Protein AF-A0A2E2XIW6-F1 (afdb_monomer_lite)

Foldseek 3Di:
DDPVVVVVVVVVVPPPPPPPPPPVLVVLVVVVVVVCVVVVHPKDFLVVCCVDPSVVSCPDPSNVVVCVVVPVRMD

pLDDT: mean 82.43, std 8.8, range [59.91, 91.5]

Structure (mmCIF, N/CA/C/O backbone):
data_AF-A0A2E2XIW6-F1
#
_entry.id   AF-A0A2E2XIW6-F1
#
loop_
_atom_site.group_PDB
_atom_site.id
_atom_site.type_symbol
_atom_site.label_atom_id
_atom_site.label_alt_id
_atom_site.label_comp_id
_atom_site.label_asym_id
_atom_site.label_entity_id
_atom_site.label_seq_id
_atom_site.pdbx_PDB_ins_code
_atom_site.Cartn_x
_atom_site.Cartn_y
_atom_site.Cartn_z
_atom_site.occupancy
_atom_site.B_iso_or_equiv
_atom_site.auth_seq_id
_atom_site.auth_comp_id
_atom_site.auth_asym_id
_atom_site.auth_atom_id
_atom_site.pdbx_PDB_model_num
ATOM 1 N N . MET A 1 1 ? -10.203 9.804 28.148 1.00 59.91 1 MET A N 1
ATOM 2 C CA . MET A 1 1 ? -11.668 9.992 28.025 1.00 59.91 1 MET A CA 1
ATOM 3 C C . MET A 1 1 ? -12.357 9.419 29.246 1.00 59.91 1 MET A C 1
ATOM 5 O O . MET A 1 1 ? -11.937 8.365 29.716 1.00 59.91 1 MET A O 1
ATOM 9 N N . LYS A 1 2 ? -13.391 10.093 29.759 1.00 80.88 2 LYS A N 1
ATOM 10 C CA . LYS A 1 2 ? -14.216 9.556 30.850 1.00 80.88 2 LYS A CA 1
ATOM 11 C C . LYS A 1 2 ? -15.151 8.474 30.296 1.00 80.88 2 LYS A C 1
ATOM 13 O O . LYS A 1 2 ? -15.584 8.549 29.149 1.00 80.88 2 LYS A O 1
ATOM 18 N N . ARG A 1 3 ? -15.452 7.459 31.107 1.00 75.50 3 ARG A N 1
ATOM 19 C CA . ARG A 1 3 ? -16.211 6.261 30.695 1.00 75.50 3 ARG A CA 1
ATOM 20 C C . ARG A 1 3 ? -17.639 6.582 30.228 1.00 75.50 3 ARG A C 1
ATOM 22 O O . ARG A 1 3 ? -18.188 5.853 29.411 1.00 75.50 3 ARG A O 1
ATOM 29 N N . GLU A 1 4 ? -18.208 7.676 30.723 1.00 82.62 4 GLU A N 1
ATOM 30 C CA . GLU A 1 4 ? -19.542 8.180 30.370 1.00 82.62 4 GLU A CA 1
ATOM 31 C C . GLU A 1 4 ? -19.595 8.733 28.942 1.00 82.62 4 GLU A C 1
ATOM 33 O O . GLU A 1 4 ? -20.469 8.353 28.174 1.00 82.62 4 GLU A O 1
ATOM 38 N N . GLN A 1 5 ? -18.586 9.510 28.538 1.00 81.44 5 GLN A N 1
ATOM 39 C CA . GLN A 1 5 ? -18.494 10.075 27.185 1.00 81.44 5 GLN A CA 1
ATOM 40 C C . GLN A 1 5 ? -18.406 8.980 26.113 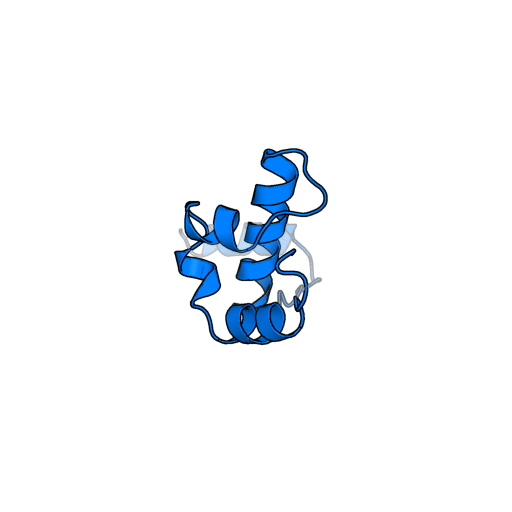1.00 81.44 5 GLN A C 1
ATOM 42 O O . GLN A 1 5 ? -18.963 9.105 25.030 1.00 81.44 5 GLN A O 1
ATOM 47 N N . VAL A 1 6 ? -17.728 7.869 26.424 1.00 78.94 6 VAL A N 1
ATOM 48 C CA . VAL A 1 6 ? -17.652 6.707 25.524 1.00 78.94 6 VAL A CA 1
ATOM 49 C C . VAL A 1 6 ? -19.034 6.075 25.321 1.00 78.94 6 VAL A C 1
ATOM 51 O O . VAL A 1 6 ? -19.339 5.635 24.218 1.00 78.94 6 VAL A O 1
ATOM 54 N N . LYS A 1 7 ? -19.878 6.034 26.361 1.00 79.56 7 LYS A N 1
ATOM 55 C CA . LYS A 1 7 ? -21.227 5.458 26.270 1.00 79.56 7 LYS A CA 1
ATOM 56 C C . LYS A 1 7 ? -22.163 6.312 25.422 1.00 79.56 7 LYS A C 1
ATOM 58 O O . LYS A 1 7 ? -22.903 5.741 24.632 1.00 79.56 7 LYS A O 1
ATOM 63 N N . GLU A 1 8 ? -22.107 7.635 25.555 1.00 80.44 8 GLU A N 1
ATOM 64 C CA . GLU A 1 8 ? -22.889 8.542 24.701 1.00 80.44 8 GLU A CA 1
ATOM 65 C C . GLU A 1 8 ? -22.506 8.387 23.230 1.00 80.44 8 GLU A C 1
ATOM 67 O O . GLU A 1 8 ? -23.377 8.193 22.389 1.00 80.44 8 GLU A O 1
ATOM 72 N N . ILE A 1 9 ? -21.204 8.366 22.925 1.00 78.00 9 ILE A N 1
ATOM 73 C CA . ILE A 1 9 ? -20.717 8.170 21.552 1.00 78.00 9 ILE A CA 1
ATOM 74 C C . ILE A 1 9 ? -21.207 6.833 20.985 1.00 78.00 9 ILE A C 1
ATOM 76 O O . ILE A 1 9 ? -21.676 6.783 19.851 1.00 78.00 9 ILE A O 1
ATOM 80 N N . LEU A 1 10 ? -21.128 5.750 21.766 1.00 75.56 10 LEU A N 1
ATOM 81 C CA . LEU A 1 10 ? -21.623 4.439 21.341 1.00 75.56 10 LEU A CA 1
ATOM 82 C C . LEU A 1 10 ? -23.146 4.429 21.138 1.00 75.56 10 LEU A C 1
ATOM 84 O O . LEU A 1 10 ? -23.608 3.828 20.176 1.00 75.56 10 LEU A O 1
ATOM 88 N N . ALA A 1 11 ? -23.914 5.119 21.986 1.00 80.94 11 ALA A N 1
ATOM 89 C CA . ALA A 1 11 ? -25.365 5.243 21.835 1.00 80.94 11 ALA A CA 1
ATOM 90 C C . ALA A 1 11 ? -25.759 6.018 20.565 1.00 80.94 11 ALA A C 1
ATOM 92 O O . ALA A 1 11 ? -26.740 5.665 19.914 1.00 80.94 11 ALA A O 1
ATOM 93 N N . CYS A 1 12 ? -24.974 7.024 20.166 1.00 78.56 12 CYS A N 1
ATOM 94 C CA . CYS A 1 12 ? -25.190 7.764 18.919 1.00 78.56 12 CYS A CA 1
ATOM 95 C C . CYS A 1 12 ? -24.881 6.946 17.654 1.00 78.56 12 CYS A C 1
ATOM 97 O O . CYS A 1 12 ? -25.383 7.280 16.584 1.00 78.56 12 CYS A O 1
ATOM 99 N N . LEU A 1 13 ? -24.055 5.899 17.755 1.00 74.88 13 LEU A N 1
ATOM 100 C CA . LEU A 1 13 ? -23.661 5.048 16.625 1.00 74.88 13 LEU A CA 1
ATOM 101 C C . LEU A 1 13 ? -24.644 3.884 16.361 1.00 74.88 13 LEU A C 1
ATOM 103 O O . LEU A 1 13 ? -24.509 3.213 15.339 1.00 74.88 13 LEU A O 1
ATOM 107 N N . GLY A 1 14 ? -25.639 3.669 17.234 1.00 70.50 14 GLY A N 1
ATOM 108 C CA . GLY A 1 14 ? -26.650 2.607 17.114 1.00 70.50 14 GLY A CA 1
ATOM 109 C C . GLY A 1 14 ? -26.138 1.182 17.404 1.00 70.50 14 GLY A C 1
ATOM 110 O O . GLY A 1 14 ? -24.980 0.980 17.763 1.00 70.50 14 GLY A O 1
ATOM 111 N N . ASP A 1 15 ? -27.009 0.175 17.232 1.00 61.09 15 ASP A N 1
ATOM 112 C CA . ASP A 1 15 ? -26.704 -1.264 17.423 1.00 61.09 15 ASP A CA 1
ATOM 113 C C . ASP A 1 15 ? -25.907 -1.896 16.264 1.00 61.09 15 ASP A C 1
ATOM 115 O O . ASP A 1 15 ? -25.555 -3.081 16.297 1.00 61.09 15 ASP A O 1
ATOM 119 N N . GLU A 1 16 ? -25.565 -1.122 15.232 1.00 62.19 16 GLU A N 1
ATOM 120 C CA . GLU A 1 16 ? -24.691 -1.579 14.156 1.00 62.19 16 GLU A CA 1
ATOM 121 C C . GLU A 1 16 ? -23.246 -1.626 14.649 1.00 62.19 16 GLU A C 1
ATOM 123 O O . GLU A 1 16 ? -22.406 -0.774 14.349 1.00 62.19 16 GLU A O 1
ATOM 128 N N . ARG A 1 17 ? -22.926 -2.670 15.410 1.00 61.06 17 ARG A N 1
ATOM 129 C CA . ARG A 1 17 ? -21.556 -3.002 15.785 1.00 61.06 17 ARG A CA 1
ATOM 130 C C . ARG A 1 17 ? -20.790 -3.393 14.516 1.00 61.06 17 ARG A C 1
ATOM 132 O O . 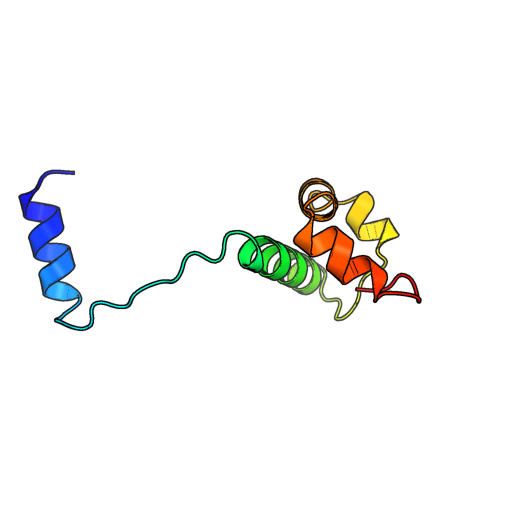ARG A 1 17 ? -20.627 -4.572 14.205 1.00 61.06 17 ARG A O 1
ATOM 139 N N . ARG A 1 18 ? -20.325 -2.403 13.750 1.00 65.38 18 ARG A N 1
ATOM 140 C CA . ARG A 1 18 ? -19.485 -2.630 12.573 1.00 65.38 18 ARG A CA 1
ATOM 141 C C . ARG A 1 18 ? -18.144 -3.155 13.044 1.00 65.38 18 ARG A C 1
ATOM 143 O O . ARG A 1 18 ? -17.320 -2.436 13.607 1.00 65.38 18 ARG A O 1
ATOM 150 N N . VAL A 1 19 ? -17.932 -4.444 12.815 1.00 66.56 19 VAL A N 1
ATOM 151 C CA . VAL A 1 19 ? -16.626 -5.067 12.988 1.00 66.56 19 VAL A CA 1
ATOM 152 C C . VAL A 1 19 ? -15.728 -4.549 11.872 1.00 66.56 19 VAL A C 1
ATOM 154 O O . VAL A 1 19 ? -15.709 -5.082 10.763 1.00 66.56 19 VAL A O 1
ATOM 157 N N . PHE A 1 20 ? -14.965 -3.500 12.167 1.00 63.38 20 PHE A N 1
ATOM 158 C CA . PHE A 1 20 ? -13.864 -3.084 11.313 1.00 63.38 20 PHE A CA 1
ATOM 159 C C . PHE A 1 20 ? -12.757 -4.126 11.444 1.00 63.38 20 PHE A C 1
ATOM 161 O O . PHE A 1 20 ? -11.980 -4.128 12.401 1.00 63.38 20 PHE A O 1
ATOM 168 N N . ARG A 1 21 ? -12.711 -5.067 10.498 1.00 62.84 21 ARG A N 1
ATOM 169 C CA . ARG A 1 21 ? -11.595 -6.006 10.403 1.00 62.84 21 ARG A CA 1
ATOM 170 C C . ARG A 1 21 ? -10.342 -5.196 10.094 1.00 62.84 21 ARG A C 1
ATOM 172 O O . ARG A 1 21 ? -10.197 -4.647 9.005 1.00 62.84 21 ARG A O 1
ATOM 179 N N . TYR A 1 22 ? -9.459 -5.087 11.080 1.00 66.75 22 TYR A N 1
ATOM 180 C CA . TYR A 1 22 ? -8.184 -4.413 10.909 1.00 66.75 22 TYR A CA 1
ATOM 181 C C . TYR A 1 22 ? -7.273 -5.283 10.043 1.00 66.75 22 TYR A C 1
ATOM 183 O O . TYR A 1 22 ? -6.616 -6.208 10.518 1.00 66.75 22 TYR A O 1
ATOM 191 N N . PHE A 1 23 ? -7.248 -4.988 8.749 1.00 70.06 23 PHE A N 1
ATOM 192 C CA . PHE A 1 23 ? -6.313 -5.594 7.815 1.00 70.06 23 PHE A CA 1
ATOM 193 C C . PHE A 1 23 ? -5.047 -4.745 7.793 1.00 70.06 23 PHE A C 1
ATOM 195 O O . PHE A 1 23 ? -4.899 -3.855 6.958 1.00 70.06 23 PHE A O 1
ATOM 202 N N . ARG A 1 24 ? -4.131 -5.022 8.731 1.00 66.69 24 ARG A N 1
ATOM 203 C CA . ARG A 1 24 ? -2.830 -4.334 8.856 1.00 66.69 24 ARG A CA 1
ATOM 204 C C . ARG A 1 24 ? -2.110 -4.178 7.509 1.00 66.69 24 ARG A C 1
ATOM 206 O O . ARG A 1 24 ? -1.449 -3.174 7.266 1.00 66.69 24 ARG A O 1
ATOM 213 N N . ASP A 1 25 ? -2.267 -5.182 6.659 1.00 78.31 25 ASP A N 1
ATOM 214 C CA . ASP A 1 25 ? -1.605 -5.303 5.369 1.00 78.31 25 ASP A CA 1
ATOM 215 C C . ASP A 1 25 ? -2.319 -4.541 4.247 1.00 78.31 25 ASP A C 1
ATOM 217 O O . ASP A 1 25 ? -1.654 -3.984 3.377 1.00 78.31 25 ASP A O 1
ATOM 221 N N . ARG A 1 26 ? -3.654 -4.431 4.309 1.00 82.75 26 ARG A N 1
ATOM 222 C CA . ARG A 1 26 ? -4.458 -3.677 3.334 1.00 82.75 26 ARG A CA 1
ATOM 223 C C . ARG A 1 26 ? -4.103 -2.197 3.340 1.00 82.75 26 ARG A C 1
ATOM 225 O O . ARG A 1 26 ? -3.908 -1.613 2.286 1.00 82.75 26 ARG A O 1
ATOM 232 N N . TYR A 1 27 ? -3.894 -1.643 4.531 1.00 85.94 27 TYR A N 1
ATOM 233 C CA . TYR A 1 27 ? -3.550 -0.2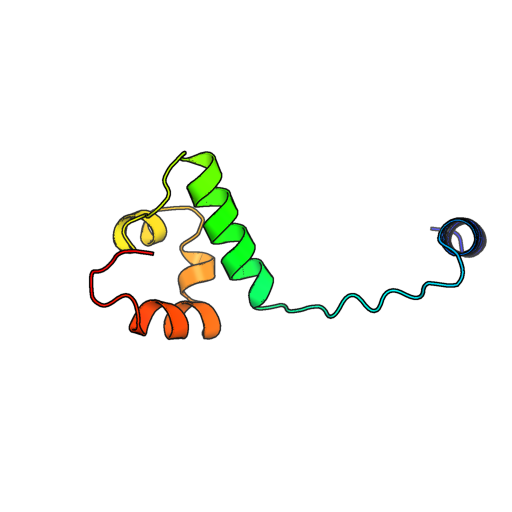34 4.691 1.00 85.94 27 TYR A CA 1
ATOM 234 C C . TYR A 1 27 ? -2.250 0.156 3.968 1.00 85.94 27 TYR A C 1
ATOM 236 O O . TYR A 1 27 ? -2.060 1.311 3.610 1.00 85.94 27 TYR A O 1
ATOM 244 N N . CYS A 1 28 ? -1.330 -0.792 3.739 1.00 87.69 28 CYS A N 1
ATOM 245 C CA . CYS A 1 28 ? -0.129 -0.506 2.952 1.00 87.69 28 CYS A CA 1
ATOM 246 C C . CYS A 1 28 ? -0.444 -0.303 1.465 1.00 87.69 28 CYS A C 1
ATOM 248 O O . CYS A 1 28 ? 0.241 0.491 0.831 1.00 87.69 28 CYS A O 1
ATOM 250 N N . PHE A 1 29 ? -1.449 -0.997 0.929 1.00 88.56 29 PHE A N 1
ATOM 251 C CA . PHE A 1 29 ? -1.916 -0.804 -0.443 1.00 88.56 29 PHE A CA 1
ATOM 252 C C . PHE A 1 29 ? -2.732 0.482 -0.566 1.00 88.56 29 PHE A C 1
ATOM 254 O O . PHE A 1 29 ? -2.437 1.273 -1.451 1.00 88.56 29 PHE A O 1
ATOM 261 N N . ASP A 1 30 ? -3.630 0.753 0.387 1.00 89.25 30 ASP A N 1
ATOM 262 C CA . ASP A 1 30 ? -4.412 2.000 0.408 1.00 89.25 30 ASP A CA 1
ATOM 263 C C . ASP A 1 30 ? -3.489 3.244 0.442 1.00 89.25 30 ASP A C 1
ATOM 265 O O . ASP A 1 30 ? -3.759 4.260 -0.189 1.00 89.25 30 ASP A O 1
ATOM 269 N N . LEU A 1 31 ? -2.355 3.169 1.155 1.00 88.50 31 LEU A N 1
ATOM 270 C CA . LEU A 1 31 ? -1.351 4.242 1.173 1.00 88.50 31 LEU A CA 1
ATOM 271 C C . LEU A 1 31 ? -0.585 4.395 -0.149 1.00 88.50 31 LEU A C 1
ATOM 273 O O . LEU A 1 31 ? -0.175 5.507 -0.475 1.00 88.50 31 LEU A O 1
ATOM 277 N N . LEU A 1 32 ? -0.342 3.296 -0.870 1.00 88.75 32 LEU A N 1
ATOM 278 C CA . LEU A 1 32 ? 0.299 3.342 -2.186 1.00 88.75 32 LEU A CA 1
ATOM 279 C C . LEU A 1 32 ? -0.644 3.969 -3.214 1.00 88.75 32 LEU A C 1
ATOM 281 O O . LEU A 1 32 ? -0.225 4.872 -3.929 1.00 88.75 32 LEU A O 1
ATOM 285 N N . GLU A 1 33 ? -1.908 3.542 -3.216 1.00 89.94 33 GLU A N 1
ATOM 286 C CA . GLU A 1 33 ? -2.982 4.102 -4.043 1.00 89.94 33 GLU A CA 1
ATOM 287 C C . GLU A 1 33 ? -3.148 5.603 -3.776 1.00 89.94 33 GLU A C 1
ATOM 289 O O . GLU A 1 33 ? -3.058 6.410 -4.694 1.00 89.94 33 GLU A O 1
ATOM 294 N N . PHE A 1 34 ? -3.223 6.005 -2.504 1.00 90.00 34 PHE A N 1
ATOM 295 C CA . PHE A 1 34 ? -3.295 7.417 -2.131 1.00 90.00 34 PHE A CA 1
ATOM 296 C C . PHE A 1 34 ? -2.102 8.248 -2.638 1.00 90.00 34 PHE A C 1
ATOM 298 O O . PHE A 1 34 ? -2.270 9.402 -3.034 1.00 90.00 34 PHE A O 1
ATOM 305 N N . GLU A 1 35 ? -0.881 7.706 -2.608 1.00 88.94 35 GLU A N 1
ATOM 306 C CA . GLU A 1 35 ? 0.292 8.423 -3.125 1.00 88.94 35 GLU A CA 1
ATOM 307 C C . GLU A 1 35 ? 0.253 8.549 -4.656 1.00 88.94 35 GLU A C 1
ATOM 309 O O . GLU A 1 35 ? 0.644 9.593 -5.179 1.00 88.94 35 GLU A O 1
ATOM 314 N N . MET A 1 36 ? -0.238 7.526 -5.361 1.00 89.56 36 MET A N 1
ATOM 315 C CA . MET A 1 36 ? -0.445 7.548 -6.813 1.00 89.56 36 MET A CA 1
ATOM 316 C C . MET A 1 36 ? -1.508 8.581 -7.207 1.00 89.56 36 MET A C 1
ATOM 318 O O . MET A 1 36 ? -1.241 9.445 -8.046 1.00 89.56 36 MET A O 1
ATOM 322 N N . ASP A 1 37 ? -2.640 8.597 -6.501 1.00 91.50 37 ASP A N 1
ATOM 323 C CA . ASP A 1 37 ? -3.694 9.603 -6.661 1.00 91.50 37 ASP A CA 1
ATOM 324 C C . ASP A 1 37 ? -3.160 11.018 -6.426 1.00 91.50 37 ASP A C 1
ATOM 326 O O . ASP A 1 37 ? -3.428 11.938 -7.201 1.00 91.50 37 ASP A O 1
ATOM 330 N N . ARG A 1 38 ? -2.344 11.206 -5.379 1.00 88.50 38 ARG A N 1
ATOM 331 C CA . ARG A 1 38 ? -1.727 12.503 -5.067 1.00 88.50 38 ARG A CA 1
ATOM 332 C C . ARG A 1 38 ? -0.797 12.989 -6.180 1.00 88.50 38 ARG A C 1
ATOM 334 O O . ARG A 1 38 ? -0.669 14.198 -6.374 1.00 88.50 38 ARG A O 1
ATOM 341 N N . GLN A 1 39 ? -0.132 12.073 -6.878 1.00 88.06 39 GLN A N 1
ATOM 342 C CA . GLN A 1 39 ? 0.725 12.382 -8.025 1.00 88.06 39 GLN A CA 1
ATOM 343 C C . GLN A 1 39 ? -0.049 12.437 -9.352 1.00 88.06 39 GLN A C 1
ATOM 345 O O . GLN A 1 39 ? 0.526 12.822 -10.369 1.00 88.06 39 GLN A O 1
ATOM 350 N N . GLY A 1 40 ? -1.346 12.110 -9.340 1.00 91.50 40 GLY A N 1
ATOM 351 C CA . GLY A 1 40 ? -2.209 12.120 -10.516 1.00 91.50 40 GLY A CA 1
ATOM 352 C C . GLY A 1 40 ? -1.844 11.045 -11.539 1.00 91.50 40 GLY A C 1
ATOM 353 O O . GLY A 1 40 ? -2.015 11.276 -12.736 1.00 91.50 40 GLY A O 1
ATOM 354 N N . CYS A 1 41 ? -1.300 9.907 -11.097 1.00 88.69 41 CYS A N 1
ATOM 355 C CA . CYS A 1 41 ? -0.921 8.808 -11.979 1.00 88.69 41 CYS A CA 1
ATOM 356 C C . CYS A 1 41 ? -1.702 7.527 -11.666 1.00 88.69 41 CYS A C 1
ATOM 358 O O . CYS A 1 41 ? -1.847 7.132 -10.517 1.00 88.69 41 CYS A O 1
ATOM 360 N N . GLU A 1 42 ? -2.167 6.845 -12.715 1.00 86.88 42 GLU A N 1
ATOM 361 C CA . GLU A 1 42 ? -2.840 5.541 -12.591 1.00 86.88 42 GLU A CA 1
ATOM 362 C C . G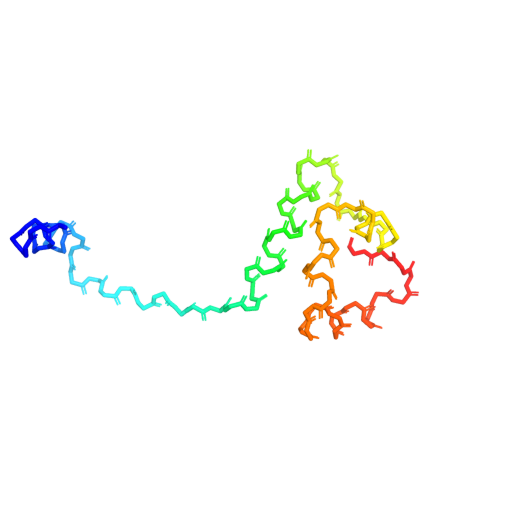LU A 1 42 ? -1.852 4.381 -12.415 1.00 86.88 42 GLU A C 1
ATOM 364 O O . GLU A 1 42 ? -2.229 3.297 -11.987 1.00 86.88 42 GLU A O 1
ATOM 369 N N . SER A 1 43 ? -0.584 4.594 -12.778 1.00 88.12 43 SER A N 1
ATOM 370 C CA . SER A 1 43 ? 0.492 3.623 -12.588 1.00 88.12 43 SER A CA 1
ATOM 371 C C . SER A 1 43 ? 1.809 4.328 -12.288 1.00 88.12 43 SER A C 1
ATOM 373 O O . SER A 1 43 ? 2.070 5.427 -12.787 1.00 88.12 43 SER A O 1
ATOM 375 N N . MET A 1 44 ? 2.653 3.691 -11.479 1.00 88.50 44 MET A N 1
ATOM 376 C CA . MET A 1 44 ? 3.955 4.233 -11.086 1.00 88.50 44 MET A CA 1
ATOM 377 C C . MET A 1 44 ? 5.042 3.169 -11.207 1.00 88.50 44 MET A C 1
ATOM 379 O O . MET A 1 44 ? 4.814 1.981 -10.960 1.00 88.50 44 MET A O 1
ATOM 383 N N . LYS A 1 45 ? 6.269 3.573 -11.555 1.00 90.56 45 LYS A N 1
ATOM 384 C CA . LYS A 1 45 ? 7.379 2.617 -11.557 1.00 90.56 45 LYS A CA 1
ATOM 385 C C . LYS A 1 45 ? 7.700 2.211 -10.126 1.00 90.56 45 LYS A C 1
ATOM 387 O O . LYS A 1 45 ? 7.877 3.047 -9.239 1.00 90.56 45 LYS A O 1
ATOM 392 N N . VAL A 1 46 ? 7.960 0.923 -9.917 1.00 88.00 46 VAL A N 1
ATOM 393 C CA . VAL A 1 46 ? 8.453 0.404 -8.629 1.00 88.00 46 VAL A CA 1
ATOM 394 C C . VAL A 1 46 ? 9.734 1.133 -8.189 1.00 88.00 46 VAL A C 1
ATOM 396 O O . VAL A 1 46 ? 9.979 1.311 -6.996 1.00 88.00 46 VAL A O 1
ATOM 399 N N . ALA A 1 47 ? 10.563 1.571 -9.140 1.00 88.88 47 ALA A N 1
ATOM 400 C CA . ALA A 1 47 ? 11.761 2.360 -8.864 1.00 88.88 47 ALA A CA 1
ATOM 401 C C . ALA A 1 47 ? 11.449 3.735 -8.240 1.00 88.88 47 ALA A C 1
ATOM 403 O O . ALA A 1 47 ? 12.126 4.133 -7.295 1.00 88.88 47 ALA A O 1
ATOM 404 N N . GLU A 1 48 ? 10.405 4.418 -8.710 1.00 88.50 48 GLU A N 1
ATOM 405 C CA . GLU A 1 48 ? 9.970 5.724 -8.192 1.00 88.50 48 GLU A CA 1
ATOM 406 C C . GLU A 1 48 ? 9.403 5.569 -6.774 1.00 88.50 48 GLU A C 1
ATOM 408 O O . GLU A 1 48 ? 9.787 6.295 -5.850 1.00 88.50 48 GLU A O 1
ATOM 413 N N . LEU A 1 49 ? 8.613 4.513 -6.547 1.00 87.31 49 LEU A N 1
ATOM 414 C CA . LEU A 1 49 ? 8.106 4.168 -5.217 1.00 87.31 49 LEU A CA 1
ATOM 415 C C . LEU A 1 49 ? 9.237 3.904 -4.209 1.00 87.31 49 LEU A C 1
ATOM 417 O O . LEU A 1 49 ? 9.129 4.314 -3.050 1.00 87.31 49 LEU A O 1
ATOM 421 N N . LYS A 1 50 ? 10.343 3.271 -4.631 1.00 86.94 50 LYS A N 1
ATOM 422 C CA . LYS A 1 50 ? 11.527 3.029 -3.779 1.00 86.94 50 LYS A CA 1
ATOM 423 C C . LYS A 1 50 ? 12.240 4.315 -3.360 1.00 86.94 50 LYS A C 1
ATOM 425 O O . LYS A 1 50 ? 12.867 4.330 -2.301 1.00 86.94 50 LYS A O 1
ATOM 430 N N . THR A 1 51 ? 12.158 5.368 -4.169 1.00 88.44 51 THR A N 1
ATOM 431 C CA . THR A 1 51 ? 12.721 6.689 -3.843 1.00 88.44 51 THR A CA 1
ATOM 432 C C . THR A 1 51 ? 11.768 7.570 -3.036 1.00 88.44 51 THR A C 1
ATOM 434 O O . THR A 1 51 ? 12.198 8.543 -2.425 1.00 88.44 51 THR A O 1
ATOM 437 N N . SER A 1 52 ? 10.486 7.212 -2.986 1.00 85.38 52 SER A N 1
ATOM 438 C CA . SER A 1 52 ? 9.451 7.947 -2.259 1.00 85.38 52 SER A CA 1
ATOM 439 C C . SER A 1 52 ? 9.396 7.583 -0.759 1.00 85.38 52 SER A C 1
ATOM 441 O O . SER A 1 52 ? 9.975 6.577 -0.322 1.00 85.38 52 SER A O 1
ATOM 443 N N . PRO A 1 53 ? 8.604 8.318 0.049 1.00 85.88 53 PRO A N 1
ATOM 444 C CA . PRO A 1 53 ? 8.277 7.930 1.424 1.00 85.88 53 PRO A CA 1
ATOM 445 C C . PRO A 1 53 ? 7.630 6.535 1.552 1.00 85.88 53 PRO A C 1
ATOM 447 O O . PRO A 1 53 ? 7.619 5.958 2.646 1.00 85.88 53 PRO A O 1
ATOM 450 N N . MET A 1 54 ? 7.118 5.965 0.453 1.00 87.69 54 MET A N 1
ATOM 451 C CA . MET A 1 54 ? 6.479 4.647 0.430 1.00 87.69 54 MET A CA 1
ATOM 452 C C . MET A 1 54 ? 7.459 3.472 0.489 1.00 87.69 54 MET A C 1
ATOM 454 O O . MET A 1 54 ? 7.039 2.348 0.768 1.00 87.69 54 MET A O 1
ATOM 458 N N . ASN A 1 55 ? 8.769 3.700 0.348 1.00 89.56 55 ASN A N 1
ATOM 459 C CA . ASN A 1 55 ? 9.788 2.643 0.394 1.00 89.56 55 ASN A CA 1
ATOM 460 C C . ASN A 1 55 ? 9.686 1.745 1.647 1.00 89.56 55 ASN A C 1
ATOM 462 O O . ASN A 1 55 ? 9.890 0.531 1.592 1.00 89.56 55 ASN A O 1
ATOM 466 N N . ARG A 1 56 ? 9.304 2.321 2.795 1.00 88.38 56 ARG A N 1
ATOM 467 C CA . ARG A 1 56 ? 9.101 1.566 4.046 1.00 88.38 56 ARG A CA 1
ATOM 468 C C . ARG A 1 56 ? 7.968 0.534 3.956 1.00 88.38 56 ARG A C 1
ATOM 470 O O . ARG A 1 56 ? 8.014 -0.476 4.657 1.00 88.38 56 ARG A O 1
ATOM 477 N N . HIS A 1 57 ? 6.970 0.784 3.110 1.00 88.06 57 HIS A N 1
ATOM 478 C CA . HIS A 1 57 ? 5.832 -0.103 2.876 1.00 88.06 57 HIS A CA 1
ATOM 479 C C . HIS A 1 57 ? 6.176 -1.191 1.853 1.00 88.06 57 HIS A C 1
ATOM 481 O O . HIS A 1 57 ? 5.750 -2.328 2.031 1.00 88.06 57 HIS A O 1
ATOM 487 N N . LEU A 1 58 ? 7.050 -0.907 0.878 1.00 88.06 58 LEU A N 1
ATOM 488 C CA . LEU A 1 58 ? 7.510 -1.900 -0.107 1.00 88.06 58 LEU A CA 1
ATOM 489 C C . LEU A 1 58 ? 8.266 -3.079 0.524 1.00 88.06 58 LEU A C 1
ATOM 491 O O . LEU A 1 58 ? 8.284 -4.176 -0.024 1.00 88.06 58 LEU A O 1
ATOM 495 N N . LYS A 1 59 ? 8.880 -2.870 1.696 1.00 86.00 59 LYS A N 1
ATOM 496 C CA . LYS A 1 59 ? 9.581 -3.921 2.455 1.00 86.00 59 LYS A CA 1
ATOM 497 C C . LYS A 1 59 ? 8.637 -4.837 3.243 1.00 86.00 59 LYS A C 1
ATOM 499 O O . LYS A 1 59 ? 9.100 -5.798 3.857 1.00 86.00 59 LYS A O 1
ATOM 504 N N . LYS A 1 60 ? 7.332 -4.547 3.291 1.00 89.25 60 LYS A N 1
ATOM 505 C CA . LYS A 1 60 ? 6.360 -5.400 3.987 1.00 89.25 60 LYS A CA 1
ATOM 506 C C . LYS A 1 60 ? 6.143 -6.691 3.189 1.00 89.25 60 LYS A C 1
ATOM 508 O O . LYS A 1 60 ? 5.983 -6.598 1.975 1.00 89.25 60 LYS A O 1
ATOM 513 N N . PRO A 1 61 ? 6.084 -7.874 3.836 1.00 89.25 61 PRO A N 1
ATOM 514 C CA . PRO A 1 61 ? 5.997 -9.157 3.131 1.00 89.25 61 PRO A CA 1
ATOM 515 C C . PRO A 1 61 ? 4.857 -9.228 2.112 1.00 89.25 61 PRO A C 1
ATOM 517 O O . PRO A 1 61 ? 5.058 -9.688 0.995 1.00 89.25 61 PRO A O 1
ATOM 520 N N . VAL A 1 62 ? 3.685 -8.710 2.477 1.00 88.81 62 VAL A N 1
ATOM 521 C CA . VAL A 1 62 ? 2.494 -8.649 1.618 1.00 88.81 62 VAL A CA 1
ATOM 522 C C . VAL A 1 62 ? 2.692 -7.792 0.371 1.00 88.81 62 VAL A C 1
ATOM 524 O O . VAL A 1 62 ? 2.353 -8.227 -0.725 1.00 88.81 62 VAL A O 1
ATOM 527 N N . VAL A 1 63 ? 3.305 -6.615 0.512 1.00 88.31 63 VAL A N 1
ATOM 528 C CA . VAL A 1 63 ? 3.579 -5.716 -0.616 1.00 88.31 63 VAL A CA 1
ATOM 529 C C . VAL A 1 63 ? 4.682 -6.308 -1.48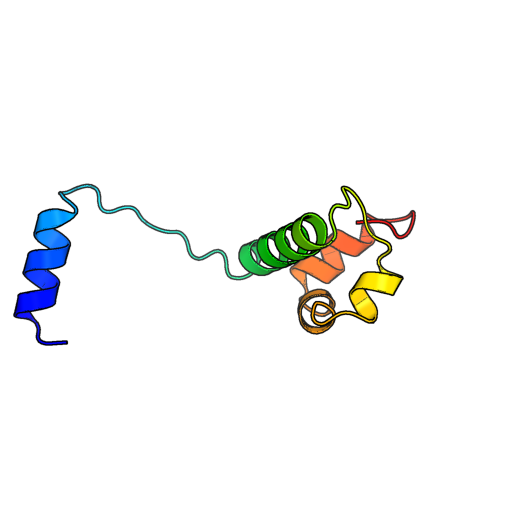5 1.00 88.31 63 VAL A C 1
ATOM 531 O O . VAL A 1 63 ? 4.519 -6.413 -2.692 1.00 88.31 63 VAL A O 1
ATOM 534 N N . ALA A 1 64 ? 5.769 -6.793 -0.883 1.00 88.44 64 ALA A N 1
ATOM 535 C CA . ALA A 1 64 ? 6.854 -7.446 -1.610 1.00 88.44 64 ALA A CA 1
ATOM 536 C C . ALA A 1 64 ? 6.368 -8.673 -2.400 1.00 88.44 64 ALA A C 1
ATOM 538 O O . ALA A 1 64 ? 6.833 -8.909 -3.512 1.00 88.44 64 ALA A O 1
ATOM 539 N N . GLN A 1 65 ? 5.427 -9.445 -1.847 1.00 89.31 65 GLN A N 1
ATOM 540 C CA . GLN A 1 65 ? 4.818 -10.574 -2.541 1.00 89.31 65 GLN A CA 1
ATOM 541 C C . GLN A 1 65 ? 3.918 -10.118 -3.695 1.00 89.31 65 GLN A C 1
ATOM 543 O O . GLN A 1 65 ? 3.967 -10.739 -4.752 1.00 89.31 65 GLN A O 1
ATOM 548 N N . ALA A 1 66 ? 3.147 -9.039 -3.524 1.00 88.50 66 ALA A N 1
ATOM 5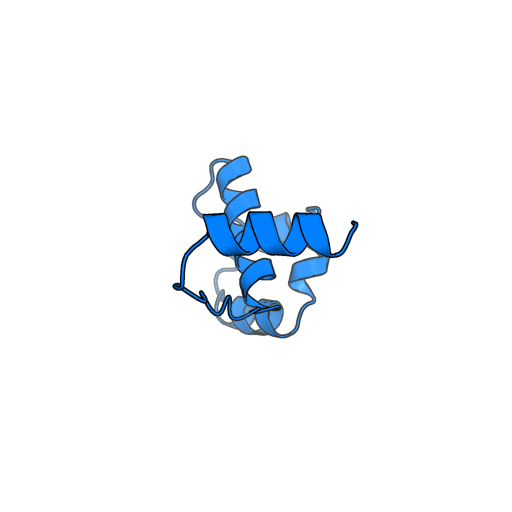49 C CA . ALA A 1 66 ? 2.346 -8.458 -4.601 1.00 88.50 66 ALA A CA 1
ATOM 550 C C . ALA A 1 66 ? 3.232 -7.940 -5.750 1.00 88.50 66 ALA A C 1
ATOM 552 O O . ALA A 1 66 ? 2.997 -8.272 -6.908 1.00 88.50 66 ALA A O 1
ATOM 553 N N . LEU A 1 67 ? 4.324 -7.239 -5.425 1.00 87.50 67 LEU A N 1
ATOM 554 C CA . LEU A 1 67 ? 5.273 -6.697 -6.403 1.00 87.50 67 LEU A CA 1
ATOM 555 C C . LEU A 1 67 ? 5.964 -7.767 -7.260 1.00 87.50 67 LEU A C 1
ATOM 557 O O . LEU A 1 67 ? 6.432 -7.451 -8.350 1.00 87.50 67 LEU A O 1
ATOM 561 N N . LYS A 1 68 ? 6.030 -9.032 -6.819 1.00 87.44 68 LYS A N 1
ATOM 562 C CA . LYS A 1 68 ? 6.562 -10.128 -7.654 1.00 87.44 68 LYS A CA 1
ATOM 563 C C . LYS A 1 68 ? 5.729 -10.364 -8.913 1.00 87.44 68 LYS A C 1
ATOM 565 O O . LYS A 1 68 ? 6.263 -10.877 -9.890 1.00 87.44 68 LYS A O 1
ATOM 570 N N . TYR A 1 69 ? 4.447 -10.004 -8.887 1.00 87.38 69 TYR A N 1
ATOM 571 C CA . TYR A 1 69 ? 3.556 -10.120 -10.039 1.00 87.38 69 TYR A CA 1
ATOM 572 C C . TYR A 1 69 ? 3.624 -8.893 -10.966 1.00 87.38 69 TYR A C 1
ATOM 574 O O . TYR A 1 69 ? 3.148 -8.957 -12.096 1.00 87.38 69 TYR A O 1
ATOM 582 N N . CYS A 1 70 ? 4.292 -7.812 -10.549 1.00 85.50 70 CYS A N 1
ATOM 583 C CA . CYS A 1 70 ? 4.559 -6.614 -11.351 1.00 85.50 70 CYS A CA 1
ATOM 584 C C . CYS A 1 70 ? 5.793 -6.811 -12.253 1.00 85.50 70 CYS A C 1
ATOM 586 O O . CYS A 1 70 ? 6.794 -6.101 -12.131 1.00 85.50 70 CYS A O 1
ATOM 588 N N . ALA A 1 71 ? 5.760 -7.806 -13.145 1.00 76.00 71 ALA A N 1
ATOM 589 C CA . ALA A 1 71 ? 6.921 -8.208 -13.953 1.00 76.00 71 ALA A CA 1
ATOM 590 C C . ALA A 1 71 ? 7.437 -7.107 -14.906 1.00 76.00 71 ALA A C 1
ATOM 592 O O . ALA A 1 71 ? 8.605 -7.111 -15.287 1.00 76.00 71 ALA A O 1
ATOM 593 N N . ASN A 1 72 ? 6.582 -6.145 -15.261 1.00 83.31 72 ASN A N 1
ATOM 594 C CA . ASN A 1 72 ? 6.919 -4.967 -16.066 1.00 83.31 72 ASN A CA 1
ATOM 595 C C . ASN A 1 72 ? 7.517 -3.808 -15.239 1.00 83.31 72 ASN A C 1
ATOM 597 O O . ASN A 1 72 ? 7.859 -2.770 -15.802 1.00 83.31 72 ASN A O 1
ATOM 601 N N . GLY A 1 73 ? 7.637 -3.965 -13.916 1.00 83.94 73 GLY A N 1
ATOM 602 C CA . GLY A 1 73 ? 8.157 -2.938 -13.017 1.00 83.94 73 GLY A CA 1
ATOM 603 C C . GLY A 1 73 ? 7.197 -1.776 -12.747 1.00 83.94 73 GLY A C 1
ATOM 604 O O . GLY A 1 73 ? 7.652 -0.759 -12.217 1.00 83.94 73 GLY A O 1
ATOM 605 N N . MET A 1 74 ? 5.911 -1.923 -13.079 1.00 85.38 74 MET A N 1
ATOM 606 C CA . MET A 1 74 ? 4.850 -0.943 -12.823 1.00 85.38 74 MET A CA 1
ATOM 607 C C . MET A 1 74 ? 3.896 -1.465 -11.742 1.00 85.38 74 MET A C 1
ATOM 609 O O . MET A 1 74 ? 3.588 -2.660 -11.717 1.00 85.38 74 MET A O 1
ATOM 613 N N . VAL A 1 75 ? 3.453 -0.574 -10.858 1.00 82.69 75 VAL A N 1
ATOM 614 C CA . VAL A 1 75 ? 2.364 -0.797 -9.892 1.00 82.69 75 VAL A CA 1
ATOM 615 C C . VAL A 1 75 ? 1.174 0.034 -10.319 1.00 82.69 75 VAL A C 1
ATOM 617 O O . VAL A 1 75 ? 1.426 1.189 -10.739 1.00 82.69 75 VAL A O 1
#

Sequence (75 aa):
MKREQVKEILACLGDERRVFRYFRDRYCFDLLEFEMDRQGCESMKVAELKTSPMNRHLKKPVVAQALKYCANGMV

Radius of gyration: 18.26 Å; chains: 1; bounding box: 39×23×47 Å

Secondary structure (DSSP, 8-state):
--HHHHHHHHHHT-S--------TTHHHHHHHHHHHHHHT-S--BHHHHHHSTTHHHHTSHHHHHHHTT-TTSB-